Protein AF-A0A5D0CQA4-F1 (afdb_monomer)

Solvent-accessible surface area (backbone atoms only — not comparable to full-atom values): 7557 Å² total; per-residue (Å²): 134,82,80,88,79,86,79,91,85,79,82,87,85,89,81,77,89,79,87,82,87,79,82,92,80,86,83,84,85,79,93,67,84,79,62,78,80,73,64,51,40,27,26,28,74,39,77,67,44,78,55,97,89,46,73,48,51,54,71,40,76,30,76,72,48,83,63,73,88,46,48,70,54,42,70,77,36,62,48,56,61,66,32,49,38,46,60,92,47,42,73,56,53,52,51,37,42,73,35,84,84,32,72,48,20,50,35,40,55,79,53,69,85,118

Structure (mmCIF, N/CA/C/O backbone):
data_AF-A0A5D0CQA4-F1
#
_entry.id   AF-A0A5D0CQA4-F1
#
loop_
_atom_site.group_PDB
_atom_site.id
_atom_site.type_symbol
_atom_site.label_atom_id
_atom_site.label_alt_id
_atom_site.label_comp_id
_atom_site.label_asym_id
_atom_site.label_entity_id
_atom_site.label_seq_id
_atom_site.pdbx_PDB_ins_code
_atom_site.Cartn_x
_atom_site.Cartn_y
_atom_site.Cartn_z
_atom_site.occupancy
_atom_site.B_iso_or_equiv
_atom_site.auth_seq_id
_atom_site.auth_comp_id
_atom_site.auth_asym_id
_atom_site.auth_atom_id
_atom_site.pdbx_PDB_model_num
ATOM 1 N N . MET A 1 1 ? -41.871 -55.115 2.841 1.00 39.03 1 MET A N 1
ATOM 2 C CA . MET A 1 1 ? -41.510 -56.054 1.759 1.00 39.03 1 MET A CA 1
ATOM 3 C C . MET A 1 1 ? -40.697 -55.249 0.758 1.00 39.03 1 MET A C 1
ATOM 5 O O . MET A 1 1 ? -41.218 -54.272 0.248 1.00 39.03 1 MET A O 1
ATOM 9 N N . ALA A 1 2 ? -39.366 -55.353 0.784 1.00 42.03 2 ALA A N 1
ATOM 10 C CA . ALA A 1 2 ? -38.583 -56.445 0.188 1.00 42.03 2 ALA A CA 1
ATOM 11 C C . ALA A 1 2 ? -38.788 -56.439 -1.340 1.00 42.03 2 ALA A C 1
ATOM 13 O O . ALA A 1 2 ? -39.882 -56.735 -1.801 1.00 42.03 2 ALA A O 1
ATOM 14 N N . THR A 1 3 ? -37.835 -55.865 -2.085 1.00 41.38 3 THR A N 1
ATOM 15 C CA . THR A 1 3 ? -36.665 -56.579 -2.656 1.00 41.38 3 THR A CA 1
ATOM 16 C C . THR A 1 3 ? -37.077 -57.166 -4.008 1.00 41.38 3 THR A C 1
ATOM 18 O O . THR A 1 3 ? -37.984 -57.981 -4.079 1.00 41.38 3 THR A O 1
ATOM 21 N N . ARG A 1 4 ? -36.595 -56.557 -5.099 1.00 55.25 4 ARG A N 1
ATOM 22 C CA . ARG A 1 4 ? -35.396 -56.994 -5.845 1.00 55.25 4 ARG A CA 1
ATOM 23 C C . ARG A 1 4 ? -35.726 -58.211 -6.708 1.00 55.25 4 ARG A C 1
ATOM 25 O O . ARG A 1 4 ? -36.164 -59.232 -6.193 1.00 55.25 4 ARG A O 1
ATOM 32 N N . LYS A 1 5 ? -35.458 -58.086 -7.999 1.00 50.44 5 LYS A N 1
ATOM 33 C CA . LYS A 1 5 ? -35.108 -59.208 -8.865 1.00 50.44 5 LYS A CA 1
ATOM 34 C C . LYS A 1 5 ? -34.296 -58.616 -10.010 1.00 50.44 5 LYS A C 1
ATOM 36 O O . LYS A 1 5 ? -34.811 -57.748 -10.705 1.00 50.44 5 LYS A O 1
ATOM 41 N N . ASP A 1 6 ? -32.971 -58.708 -9.913 1.00 46.53 6 ASP A N 1
ATOM 42 C CA . ASP A 1 6 ? -32.148 -59.828 -10.428 1.00 46.53 6 ASP A CA 1
ATOM 43 C C . ASP A 1 6 ? -31.910 -59.618 -11.926 1.00 46.53 6 ASP A C 1
ATOM 45 O O . ASP A 1 6 ? -32.776 -59.110 -12.625 1.00 46.53 6 ASP A O 1
ATOM 49 N N . GLU A 1 7 ? -30.777 -59.935 -12.529 1.00 49.12 7 GLU A N 1
ATOM 50 C CA . GLU A 1 7 ? -29.561 -60.662 -12.155 1.00 49.12 7 GLU A CA 1
ATOM 51 C C . GLU A 1 7 ? -28.560 -60.208 -13.240 1.00 49.12 7 GLU A C 1
ATOM 53 O O . GLU A 1 7 ? -28.933 -60.021 -14.395 1.00 49.12 7 GLU A O 1
ATOM 58 N N . ALA A 1 8 ? -27.358 -59.759 -12.898 1.00 42.34 8 ALA A N 1
ATOM 59 C CA . ALA A 1 8 ? -26.178 -60.603 -12.720 1.00 42.34 8 ALA A CA 1
ATOM 60 C C . ALA A 1 8 ? -25.752 -61.375 -13.983 1.00 42.34 8 ALA A C 1
ATOM 62 O O . ALA A 1 8 ? -26.389 -62.343 -14.385 1.00 42.34 8 ALA A O 1
ATOM 63 N N . LYS A 1 9 ? -24.606 -60.952 -14.522 1.00 46.38 9 LYS A N 1
ATOM 64 C CA . LYS A 1 9 ? -23.540 -61.686 -15.239 1.00 46.38 9 LYS A CA 1
ATOM 65 C C . LYS A 1 9 ? -22.916 -60.695 -16.217 1.00 46.38 9 LYS A C 1
ATOM 67 O O . LYS A 1 9 ? -23.624 -59.912 -16.825 1.00 46.38 9 LYS A O 1
ATOM 72 N N . SER A 1 10 ? -21.621 -60.638 -16.439 1.00 44.41 10 SER A N 1
ATOM 73 C CA . SER A 1 10 ? -20.529 -61.558 -16.163 1.00 44.41 10 SER A CA 1
ATOM 74 C C . SER A 1 10 ? -19.271 -60.689 -16.287 1.00 44.41 10 SER A C 1
ATOM 76 O O . SER A 1 10 ? -19.238 -59.758 -17.082 1.00 44.41 10 SER A O 1
ATOM 78 N N . ASP A 1 11 ? -18.359 -60.795 -15.336 1.00 40.97 11 ASP A N 1
ATOM 79 C CA . ASP A 1 11 ? -17.147 -61.600 -15.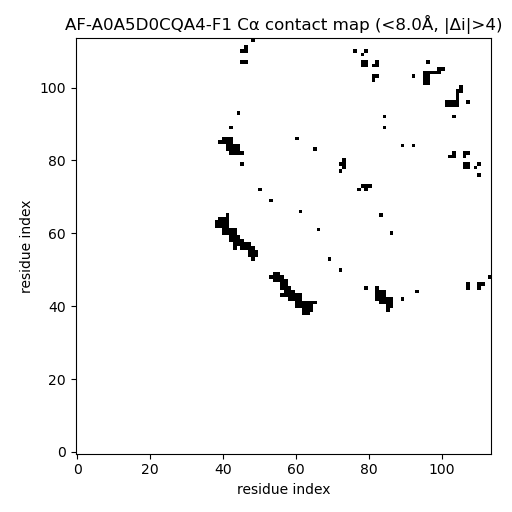514 1.00 40.97 11 ASP A CA 1
ATOM 8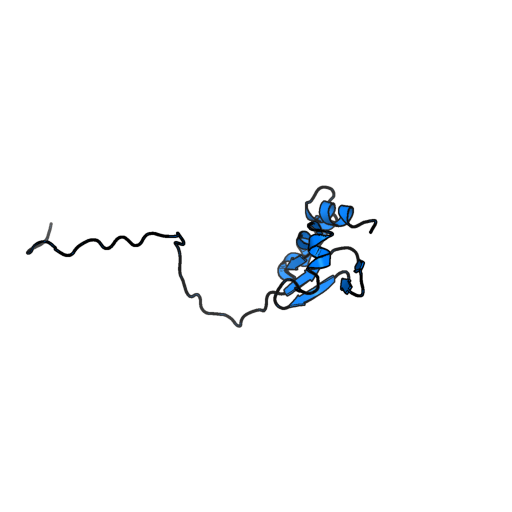0 C C . ASP A 1 11 ? -16.042 -60.803 -16.220 1.00 40.97 11 ASP A C 1
ATOM 82 O O . ASP A 1 11 ? -16.010 -60.670 -17.435 1.00 40.97 11 ASP A O 1
ATOM 86 N N . ALA A 1 12 ? -15.231 -60.204 -15.349 1.00 42.34 12 ALA A N 1
ATOM 87 C CA . ALA A 1 12 ? -13.778 -60.299 -15.286 1.00 42.34 12 ALA A CA 1
ATOM 88 C C . ALA A 1 12 ? -12.886 -59.896 -16.485 1.00 42.34 12 ALA A C 1
ATOM 90 O O . ALA A 1 12 ? -13.259 -59.962 -17.649 1.00 42.34 12 ALA A O 1
ATOM 91 N N . PRO A 1 13 ? -11.681 -59.402 -16.154 1.00 52.47 13 PRO A N 1
ATOM 92 C CA . PRO A 1 13 ? -10.955 -58.382 -16.896 1.00 52.47 13 PRO A CA 1
ATOM 93 C C . PRO A 1 13 ? -9.761 -58.981 -17.634 1.00 52.47 13 PRO A C 1
ATOM 95 O O . PRO A 1 13 ? -9.316 -60.058 -17.279 1.00 52.47 13 PRO A O 1
ATOM 98 N N . GLU A 1 14 ? -9.154 -58.242 -18.558 1.00 39.34 14 GLU A N 1
ATOM 99 C CA . GLU A 1 14 ? -7.704 -58.315 -18.757 1.00 39.34 14 GLU A CA 1
ATOM 100 C C . GLU A 1 14 ? -7.252 -57.206 -19.696 1.00 39.34 14 GLU A C 1
ATOM 102 O O . GLU A 1 14 ? -7.634 -57.155 -20.860 1.00 39.34 14 GLU A O 1
ATOM 107 N N . THR A 1 15 ? -6.466 -56.288 -19.148 1.00 34.16 15 THR A N 1
ATOM 108 C CA . THR A 1 15 ? -5.264 -55.667 -19.723 1.00 34.16 15 THR A CA 1
ATOM 109 C C . THR A 1 15 ? -4.967 -54.534 -18.746 1.00 34.16 15 THR A C 1
ATOM 111 O O . THR A 1 15 ? -5.658 -53.526 -18.691 1.00 34.16 15 THR A O 1
ATOM 114 N N . GLY A 1 16 ? -4.086 -54.754 -17.784 1.00 39.06 16 GLY A N 1
ATOM 115 C CA . GLY A 1 16 ? -2.681 -54.959 -18.092 1.00 39.06 16 GLY A CA 1
ATOM 116 C C . GLY A 1 16 ? -2.020 -53.625 -17.801 1.00 39.06 16 GLY A C 1
ATOM 117 O O . GLY A 1 16 ? -2.107 -52.689 -18.589 1.00 39.06 16 GLY A O 1
ATOM 118 N N . ALA A 1 17 ? -1.474 -53.541 -16.593 1.00 47.28 17 ALA A N 1
ATOM 119 C CA . ALA A 1 17 ? -0.835 -52.368 -16.038 1.00 47.28 17 ALA A CA 1
ATOM 120 C C . ALA A 1 17 ? 0.142 -51.737 -17.034 1.00 47.28 17 ALA A C 1
ATOM 122 O O . ALA A 1 17 ? 1.060 -52.397 -17.526 1.00 47.28 17 ALA A O 1
ATOM 123 N N . GLN A 1 18 ? -0.005 -50.433 -17.249 1.00 49.03 18 GLN A N 1
ATOM 124 C CA . GLN A 1 18 ? 1.132 -49.615 -17.622 1.00 49.03 18 GLN A CA 1
ATOM 125 C C . GLN A 1 18 ? 1.276 -48.500 -16.594 1.00 49.03 18 GLN A C 1
ATOM 127 O O . GLN A 1 18 ? 0.525 -47.530 -16.536 1.00 49.03 18 GLN A O 1
ATOM 132 N N . GLU A 1 19 ? 2.223 -48.777 -15.707 1.00 48.28 19 GLU A N 1
ATOM 133 C CA . GLU A 1 19 ? 2.763 -47.959 -14.640 1.00 48.28 19 GLU A CA 1
ATOM 134 C C . GLU A 1 19 ? 3.173 -46.579 -15.177 1.00 48.28 19 GLU A C 1
ATOM 136 O O . GLU A 1 19 ? 4.214 -46.425 -15.814 1.00 48.28 19 GLU A O 1
ATOM 141 N N . ILE A 1 20 ? 2.357 -45.560 -14.900 1.00 49.34 20 ILE A N 1
ATOM 142 C CA . ILE A 1 20 ? 2.773 -44.161 -15.008 1.00 49.34 20 ILE A CA 1
ATOM 143 C C . ILE A 1 20 ? 3.460 -43.750 -13.705 1.00 49.34 20 ILE A C 1
ATOM 145 O O . ILE A 1 20 ? 2.848 -43.312 -12.732 1.00 49.34 20 ILE A O 1
ATOM 149 N N . LYS A 1 21 ? 4.783 -43.901 -13.683 1.00 46.28 21 LYS A N 1
ATOM 150 C CA . LYS A 1 21 ? 5.641 -43.174 -12.748 1.00 46.28 21 LYS A CA 1
ATOM 151 C C . LYS A 1 21 ? 5.730 -41.722 -13.201 1.00 46.28 21 LYS A C 1
ATOM 153 O O . LYS A 1 21 ? 6.373 -41.447 -14.206 1.00 46.28 21 LYS A O 1
ATOM 158 N N . ALA A 1 22 ? 5.134 -40.821 -12.426 1.00 40.75 22 ALA A N 1
ATOM 159 C CA . ALA A 1 22 ? 5.814 -39.687 -11.793 1.00 40.75 22 ALA A CA 1
ATOM 160 C C . ALA A 1 22 ? 4.857 -38.514 -11.541 1.00 40.75 22 ALA A 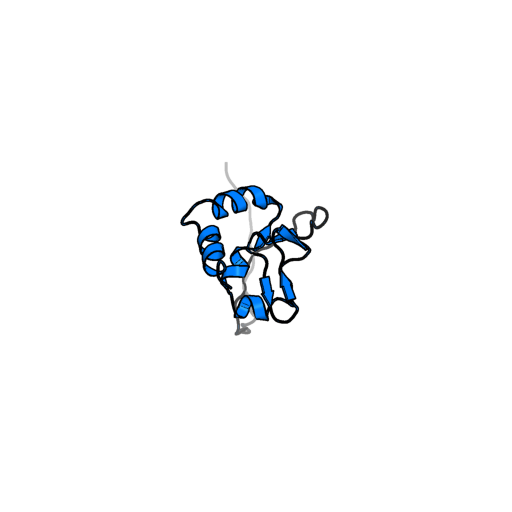C 1
ATOM 162 O O . ALA A 1 22 ? 4.154 -38.058 -12.433 1.00 40.75 22 ALA A O 1
ATOM 163 N N . ALA A 1 23 ? 4.991 -37.989 -10.323 1.00 42.25 23 ALA A N 1
ATOM 164 C CA . ALA A 1 23 ? 4.621 -36.656 -9.868 1.00 42.25 23 ALA A CA 1
ATOM 165 C C . ALA A 1 23 ? 3.123 -36.370 -9.680 1.00 42.25 23 ALA A C 1
ATOM 167 O O .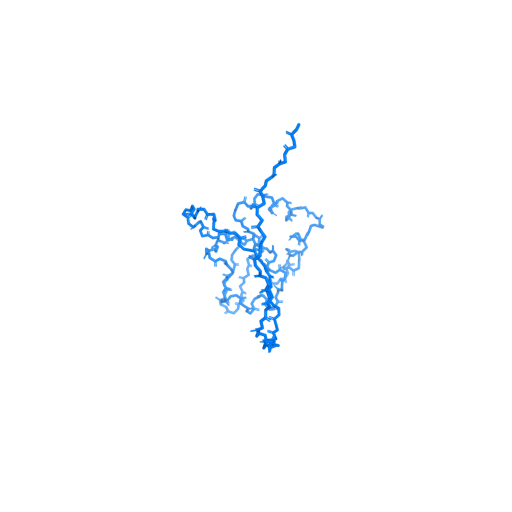 ALA A 1 23 ? 2.360 -36.092 -10.596 1.00 42.25 23 ALA A O 1
ATOM 168 N N . ALA A 1 24 ? 2.757 -36.388 -8.403 1.00 44.94 24 ALA A N 1
ATOM 169 C CA . ALA A 1 24 ? 1.493 -35.956 -7.855 1.00 44.94 24 ALA A CA 1
ATOM 170 C C . ALA A 1 24 ? 1.096 -34.534 -8.280 1.00 44.94 24 ALA A C 1
ATOM 172 O O . ALA A 1 24 ? 1.852 -33.577 -8.109 1.00 44.94 24 ALA A O 1
ATOM 173 N N . THR A 1 25 ? -0.155 -34.398 -8.706 1.00 44.31 25 THR A N 1
ATOM 174 C CA . THR A 1 25 ? -1.042 -33.311 -8.272 1.00 44.31 25 THR A CA 1
ATOM 175 C C . THR A 1 25 ? -2.496 -33.787 -8.415 1.00 44.31 25 THR A C 1
ATOM 177 O O . THR A 1 25 ? -3.060 -33.703 -9.501 1.00 44.31 25 THR A O 1
ATOM 180 N N . PRO A 1 26 ? -3.112 -34.364 -7.369 1.00 52.69 26 PRO A N 1
ATOM 181 C CA . PRO A 1 26 ? -4.565 -34.326 -7.196 1.00 52.69 26 PRO A CA 1
ATOM 182 C C . PRO A 1 26 ? -4.874 -33.003 -6.440 1.00 52.69 26 PRO A C 1
ATOM 184 O O . PRO A 1 26 ? -4.041 -32.540 -5.667 1.00 52.69 26 PRO A O 1
ATOM 187 N N . ASP A 1 27 ? -5.966 -32.264 -6.605 1.00 41.97 27 ASP A N 1
ATOM 188 C CA . ASP A 1 27 ? -7.364 -32.667 -6.705 1.00 41.97 27 ASP A CA 1
ATOM 189 C C . ASP A 1 27 ? -8.240 -31.377 -6.759 1.00 41.97 27 ASP A C 1
ATOM 191 O O . ASP A 1 27 ? -7.835 -30.351 -6.210 1.00 41.97 27 ASP A O 1
ATOM 195 N N . LEU A 1 28 ? -9.460 -31.493 -7.309 1.00 48.72 28 LEU A N 1
ATOM 196 C CA . LEU A 1 28 ? -10.682 -30.669 -7.086 1.00 48.72 28 LEU A CA 1
ATOM 197 C C . LEU A 1 28 ? -11.010 -29.416 -7.948 1.00 48.72 28 LEU A C 1
ATOM 199 O O . LEU A 1 28 ? -10.676 -28.276 -7.641 1.00 48.72 28 LEU A O 1
ATOM 203 N N . THR A 1 29 ? -11.823 -29.695 -8.979 1.00 48.38 29 THR A N 1
ATOM 204 C CA . THR A 1 29 ? -13.071 -29.048 -9.499 1.00 48.38 29 THR A CA 1
ATOM 205 C C . THR A 1 29 ? -13.875 -28.231 -8.442 1.00 48.38 29 THR A C 1
ATOM 207 O O . THR A 1 29 ? -13.720 -28.568 -7.270 1.00 48.38 29 THR A O 1
ATOM 210 N N . PRO A 1 30 ? -14.805 -27.271 -8.749 1.00 57.38 30 PRO A N 1
ATOM 211 C CA . PRO A 1 30 ? -15.581 -27.070 -9.990 1.00 57.38 30 PRO A CA 1
ATOM 212 C C . PRO A 1 30 ? -15.811 -25.613 -10.483 1.00 57.38 30 PRO A C 1
ATOM 214 O O . PRO A 1 30 ? -15.604 -24.631 -9.779 1.00 57.38 30 PRO A O 1
ATOM 217 N N . GLU A 1 31 ? -16.298 -25.499 -11.723 1.00 61.16 31 GLU A N 1
ATOM 218 C CA . GLU A 1 31 ? -16.803 -24.271 -12.354 1.00 61.16 31 GLU A CA 1
ATOM 219 C C . GLU A 1 31 ? -17.982 -23.663 -11.561 1.00 61.16 31 GLU A C 1
ATOM 221 O O . GLU A 1 31 ? -19.106 -24.162 -11.614 1.00 61.16 31 GLU A O 1
ATOM 226 N N . GLU A 1 32 ? -17.735 -22.564 -10.843 1.00 58.00 32 GLU A N 1
ATOM 227 C CA . GLU A 1 32 ? -18.762 -21.606 -10.409 1.00 58.00 32 GLU A CA 1
ATOM 228 C C . GLU A 1 32 ? -18.938 -20.525 -11.494 1.00 58.00 32 GLU A C 1
ATOM 230 O O . GLU A 1 32 ? -17.977 -20.198 -12.199 1.00 58.00 32 GLU A O 1
ATOM 235 N N . PRO A 1 33 ? -20.151 -19.969 -11.688 1.00 51.75 33 PRO A N 1
ATOM 236 C CA . PRO A 1 33 ? -20.407 -19.007 -12.749 1.00 51.75 33 PRO A CA 1
ATOM 237 C C . PRO A 1 33 ? -19.532 -17.777 -12.514 1.00 51.75 33 PRO A C 1
ATOM 239 O O . PRO A 1 33 ? -19.685 -17.080 -11.513 1.00 51.75 33 PRO A O 1
ATOM 242 N N . VAL A 1 34 ? -18.606 -17.520 -13.440 1.00 51.50 34 VAL A N 1
ATOM 243 C CA . VAL A 1 34 ? -17.710 -16.362 -13.408 1.00 51.50 34 VAL A CA 1
ATOM 244 C C . VAL A 1 34 ? -18.524 -15.072 -13.533 1.00 51.50 34 VAL A C 1
ATOM 246 O O . VAL A 1 34 ? -18.736 -14.526 -14.616 1.00 51.50 34 VAL A O 1
ATOM 249 N N . ALA A 1 35 ? -18.994 -14.579 -12.385 1.00 57.91 35 ALA A N 1
ATOM 250 C CA . ALA A 1 35 ? -19.300 -13.175 -12.174 1.00 57.91 35 ALA A CA 1
ATOM 251 C C . ALA A 1 35 ? -18.118 -12.350 -12.721 1.00 57.91 35 ALA A C 1
ATOM 253 O O . ALA A 1 35 ? -16.975 -12.811 -12.632 1.00 57.91 35 ALA A O 1
ATOM 254 N N . PRO A 1 36 ? -18.377 -11.196 -13.366 1.00 50.47 36 PRO A N 1
ATOM 255 C CA . PRO A 1 36 ? -17.391 -10.480 -14.170 1.00 50.47 36 PRO A CA 1
ATOM 256 C C . PRO A 1 36 ? -16.094 -10.361 -13.389 1.00 50.47 36 PRO A C 1
ATOM 258 O O . PRO A 1 36 ? -16.104 -9.730 -12.342 1.00 50.47 36 PRO A O 1
ATOM 261 N N . ALA A 1 37 ? -15.037 -11.019 -13.883 1.00 55.50 37 ALA A N 1
ATOM 262 C CA . ALA A 1 37 ? -13.767 -11.203 -13.193 1.00 55.50 37 ALA A CA 1
ATOM 263 C C . ALA A 1 37 ? -13.309 -9.887 -12.553 1.00 55.50 37 ALA A C 1
ATOM 265 O O . ALA A 1 37 ? -12.717 -9.025 -13.214 1.00 55.50 37 ALA A O 1
ATOM 266 N N . GLU A 1 38 ? -13.637 -9.716 -11.272 1.00 63.12 38 GLU A N 1
ATOM 267 C CA . GLU A 1 38 ? -13.200 -8.584 -10.482 1.00 63.12 38 GLU A CA 1
ATOM 268 C C . GLU A 1 38 ? -11.699 -8.764 -10.366 1.00 63.12 38 GLU A C 1
ATOM 270 O O . GLU A 1 38 ? -11.203 -9.649 -9.673 1.00 63.12 38 GLU A O 1
ATOM 275 N N . ARG A 1 39 ? -10.959 -8.000 -11.176 1.00 69.31 39 ARG A N 1
ATOM 276 C CA . ARG A 1 39 ? -9.502 -8.070 -11.179 1.00 69.31 39 ARG A CA 1
ATOM 277 C C . ARG A 1 39 ? -9.040 -7.846 -9.754 1.00 69.31 39 ARG A C 1
ATOM 279 O O . ARG A 1 39 ? -9.364 -6.805 -9.191 1.00 69.31 39 ARG A O 1
ATOM 286 N N . GLU A 1 40 ? -8.282 -8.788 -9.211 1.00 79.44 40 GLU A N 1
ATOM 287 C CA . GLU A 1 40 ? -7.791 -8.697 -7.843 1.00 79.44 40 GLU A CA 1
ATOM 288 C C . GLU A 1 40 ? -7.009 -7.388 -7.665 1.00 79.44 40 GLU A C 1
ATOM 290 O O . GLU A 1 40 ? -6.001 -7.138 -8.342 1.00 79.44 40 GLU A O 1
ATOM 295 N N . GLN A 1 41 ? -7.555 -6.509 -6.822 1.00 88.75 41 GLN A N 1
ATOM 296 C CA . GLN A 1 41 ? -6.986 -5.202 -6.522 1.00 88.75 41 GLN A CA 1
ATOM 297 C C . GLN A 1 41 ? -6.277 -5.299 -5.183 1.00 88.75 41 GLN A C 1
ATOM 299 O O . GLN A 1 41 ? -6.915 -5.408 -4.135 1.00 88.75 41 GLN A O 1
ATOM 304 N N . LEU A 1 42 ? -4.955 -5.233 -5.225 1.00 90.69 42 LEU A N 1
ATOM 305 C CA . LEU A 1 42 ? -4.124 -5.127 -4.040 1.00 90.69 42 LEU A CA 1
ATOM 306 C C . LEU A 1 42 ? -3.796 -3.661 -3.794 1.00 90.69 42 LEU A C 1
ATOM 308 O O . LEU A 1 42 ? -3.629 -2.883 -4.724 1.00 90.69 42 LEU A O 1
ATOM 312 N N . ILE A 1 43 ? -3.669 -3.275 -2.540 1.00 91.38 43 ILE A N 1
ATOM 313 C CA . ILE A 1 43 ? -3.225 -1.960 -2.117 1.00 91.38 43 ILE A CA 1
ATOM 314 C C . ILE A 1 43 ? -2.043 -2.119 -1.183 1.00 91.38 43 ILE A C 1
ATOM 316 O O . ILE A 1 43 ? -2.043 -2.946 -0.274 1.00 91.38 43 ILE A O 1
ATOM 320 N N . TYR A 1 44 ? -1.023 -1.307 -1.420 1.00 91.56 44 TYR A N 1
ATOM 321 C CA . TYR A 1 44 ? 0.136 -1.249 -0.554 1.00 91.56 44 TYR A CA 1
ATOM 322 C C . TYR A 1 44 ? -0.099 -0.264 0.593 1.00 91.56 44 TYR A C 1
ATOM 324 O O . TYR A 1 44 ? -0.310 0.925 0.362 1.00 91.56 44 TYR A O 1
ATOM 332 N N . ILE A 1 45 ? -0.016 -0.740 1.832 1.00 90.38 45 ILE A N 1
ATOM 333 C CA . ILE A 1 45 ? -0.278 0.047 3.052 1.00 90.38 45 ILE A CA 1
ATOM 334 C C . ILE A 1 45 ? 0.991 0.340 3.876 1.00 90.38 45 ILE A C 1
ATOM 336 O O . ILE A 1 45 ? 0.912 0.692 5.050 1.00 90.38 45 ILE A O 1
ATOM 340 N N . GLY A 1 46 ? 2.175 0.221 3.269 1.00 88.88 46 GLY A N 1
ATOM 341 C CA . GLY A 1 46 ? 3.468 0.469 3.919 1.00 88.88 46 GLY A CA 1
ATOM 342 C C . GLY A 1 46 ? 4.049 1.881 3.730 1.00 88.88 46 GLY A C 1
ATOM 343 O O . GLY A 1 46 ? 3.401 2.755 3.139 1.00 88.88 46 GLY A O 1
ATOM 344 N N . PRO A 1 47 ? 5.291 2.139 4.194 1.00 87.00 47 PRO A N 1
ATOM 345 C CA . PRO A 1 47 ? 5.976 3.407 3.952 1.00 87.00 47 PRO A CA 1
ATOM 346 C C . PRO A 1 47 ? 6.284 3.589 2.467 1.00 87.00 47 PRO A C 1
ATOM 348 O O . PRO A 1 47 ? 6.453 2.621 1.727 1.00 87.00 47 PRO A O 1
ATOM 351 N N . SER A 1 48 ? 6.380 4.838 2.024 1.00 87.50 48 SER A N 1
ATOM 352 C CA . SER A 1 48 ? 6.761 5.121 0.642 1.00 87.50 48 SER A CA 1
ATOM 353 C C . SER A 1 48 ? 8.254 4.861 0.438 1.00 87.50 48 SER A C 1
ATOM 355 O O . SER A 1 48 ? 9.079 5.434 1.142 1.00 87.50 48 SER A O 1
ATOM 357 N N . LEU A 1 49 ? 8.593 4.022 -0.536 1.00 85.19 49 LEU A N 1
ATOM 358 C CA . LEU A 1 49 ? 9.951 3.562 -0.815 1.00 85.19 49 LEU A CA 1
ATOM 359 C C . LEU A 1 49 ? 10.407 4.088 -2.170 1.00 85.19 49 LEU A C 1
ATOM 361 O O . LEU A 1 49 ? 9.638 4.092 -3.134 1.00 85.19 49 LEU A O 1
ATOM 365 N N . ARG A 1 50 ? 11.666 4.521 -2.247 1.00 83.00 50 ARG A N 1
ATOM 366 C CA . ARG A 1 50 ? 12.332 4.897 -3.498 1.00 83.00 50 ARG A CA 1
ATOM 367 C C . ARG A 1 50 ? 13.669 4.184 -3.560 1.00 83.00 50 ARG A C 1
ATOM 369 O O . ARG A 1 50 ? 14.589 4.552 -2.843 1.00 83.00 50 ARG A O 1
ATOM 376 N N . ASP A 1 51 ? 13.760 3.183 -4.421 1.00 76.88 51 ASP A N 1
ATOM 377 C CA . ASP A 1 51 ? 14.961 2.367 -4.583 1.00 76.88 51 ASP A CA 1
ATOM 378 C C . ASP A 1 51 ? 15.244 2.205 -6.080 1.00 76.88 51 ASP A C 1
ATOM 380 O O . ASP A 1 51 ? 14.360 1.817 -6.838 1.00 76.88 51 ASP A O 1
ATOM 384 N N . ASN A 1 52 ? 16.445 2.583 -6.531 1.00 72.81 52 ASN A N 1
ATOM 385 C CA . ASN A 1 52 ? 16.899 2.403 -7.920 1.00 72.81 52 ASN A CA 1
ATOM 386 C C . ASN A 1 52 ? 15.907 2.873 -9.014 1.00 72.81 52 ASN A C 1
ATOM 388 O O . ASN A 1 52 ? 15.763 2.246 -10.059 1.00 72.81 52 ASN A O 1
ATOM 392 N N . GLY A 1 53 ? 15.200 3.985 -8.779 1.00 77.19 53 GLY A N 1
ATOM 393 C CA . GLY A 1 53 ? 14.214 4.537 -9.722 1.00 77.19 53 GLY A CA 1
ATOM 394 C C . GLY A 1 53 ? 12.810 3.924 -9.627 1.00 77.19 53 GLY A C 1
ATOM 395 O O . GLY A 1 53 ? 11.879 4.445 -10.238 1.00 77.19 53 GLY A O 1
ATOM 396 N N . LEU A 1 54 ? 12.621 2.887 -8.809 1.00 80.62 54 LEU A N 1
ATOM 397 C CA . LEU A 1 54 ? 11.315 2.346 -8.448 1.00 80.62 54 LEU A CA 1
ATOM 398 C C . LEU A 1 54 ? 10.753 3.139 -7.270 1.00 80.62 54 LEU A C 1
ATOM 400 O O . LEU A 1 54 ? 11.379 3.237 -6.216 1.00 80.62 54 LEU A O 1
ATOM 404 N N . ALA A 1 55 ? 9.560 3.701 -7.445 1.00 82.94 55 ALA A N 1
ATOM 405 C CA . ALA A 1 55 ? 8.822 4.356 -6.375 1.00 82.94 55 ALA A CA 1
ATOM 406 C C . ALA A 1 55 ? 7.603 3.505 -6.014 1.00 82.94 55 ALA A C 1
ATOM 408 O O . ALA A 1 55 ? 6.714 3.319 -6.845 1.00 82.94 55 ALA A O 1
ATOM 409 N N . LEU A 1 56 ? 7.558 3.000 -4.785 1.00 87.69 56 LEU A N 1
ATOM 410 C CA . LEU A 1 56 ? 6.377 2.371 -4.202 1.00 87.69 56 LEU A CA 1
ATOM 411 C C . LEU A 1 56 ? 5.760 3.380 -3.238 1.00 87.69 56 LEU A C 1
ATOM 413 O O . LEU A 1 56 ? 6.411 3.804 -2.285 1.00 87.69 56 LEU A O 1
ATOM 417 N N . ARG A 1 57 ? 4.537 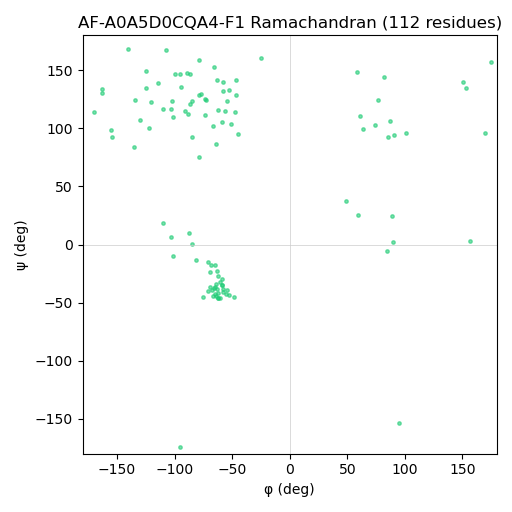3.833 -3.514 1.00 87.62 57 ARG A N 1
ATOM 418 C CA . ARG A 1 57 ? 3.863 4.839 -2.680 1.00 87.62 57 ARG A CA 1
ATOM 419 C C . ARG A 1 57 ? 2.872 4.186 -1.739 1.00 87.62 57 ARG A C 1
ATOM 421 O O . ARG A 1 57 ? 2.209 3.224 -2.104 1.00 87.62 57 ARG A O 1
ATOM 428 N N . THR A 1 58 ? 2.719 4.769 -0.558 1.00 88.12 58 THR A N 1
ATOM 429 C CA . THR A 1 58 ? 1.658 4.398 0.382 1.00 88.12 58 THR A CA 1
ATOM 430 C C . THR A 1 58 ? 0.284 4.559 -0.273 1.00 88.12 58 THR A C 1
AT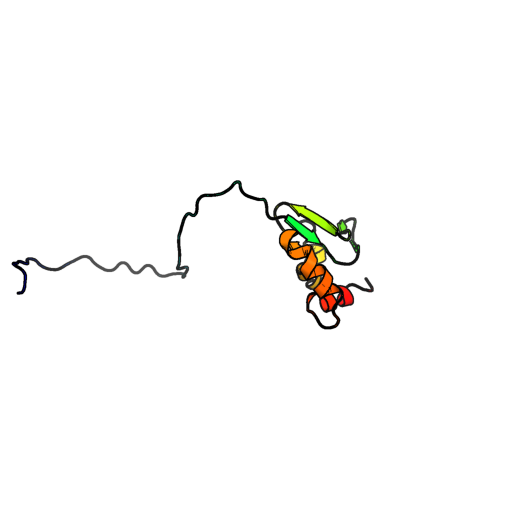OM 432 O O . THR A 1 58 ? 0.044 5.530 -0.992 1.00 88.12 58 THR A O 1
ATOM 435 N N . ASN A 1 59 ? -0.614 3.610 -0.010 1.00 89.56 59 ASN A N 1
ATOM 436 C CA . ASN A 1 59 ? -1.953 3.492 -0.588 1.00 89.56 59 ASN A CA 1
ATOM 437 C C . ASN A 1 59 ? -1.977 3.372 -2.122 1.00 89.56 59 ASN A C 1
ATOM 439 O O . ASN A 1 59 ? -2.964 3.734 -2.762 1.00 89.56 59 ASN A O 1
ATOM 443 N N . GLN A 1 60 ? -0.898 2.874 -2.731 1.00 90.00 60 GLN A N 1
ATOM 444 C CA . GLN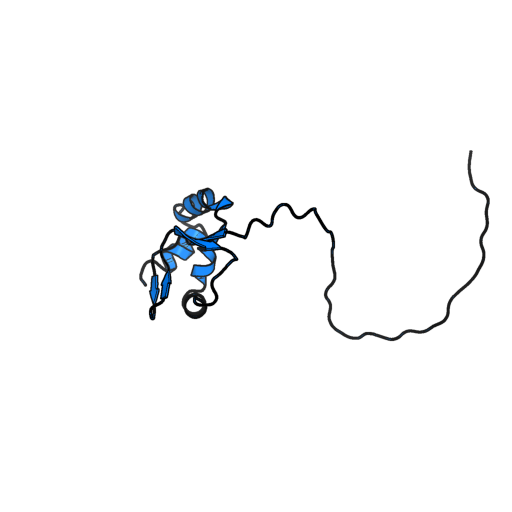 A 1 60 ? -0.873 2.590 -4.162 1.00 90.00 60 GLN A CA 1
ATOM 445 C C . GLN A 1 60 ? -1.629 1.295 -4.460 1.00 90.00 60 GLN A C 1
ATOM 447 O O . GLN A 1 60 ? -1.378 0.272 -3.825 1.00 90.00 60 GLN A O 1
ATOM 452 N N . ILE A 1 61 ? -2.545 1.359 -5.427 1.00 89.69 61 ILE A N 1
ATOM 453 C CA . ILE A 1 61 ? -3.365 0.226 -5.859 1.00 89.69 61 ILE A CA 1
ATOM 454 C C . ILE A 1 61 ? -2.704 -0.449 -7.061 1.00 89.69 61 ILE A C 1
ATOM 456 O O . ILE A 1 61 ? -2.265 0.210 -8.005 1.00 89.69 61 ILE A O 1
ATOM 460 N N . PHE A 1 62 ? -2.680 -1.771 -7.023 1.00 88.25 62 PHE A N 1
ATOM 461 C CA . PHE A 1 62 ? -2.163 -2.664 -8.038 1.00 88.25 62 PHE A CA 1
ATOM 462 C C . PHE A 1 62 ? -3.281 -3.581 -8.504 1.00 88.25 62 PHE A C 1
ATOM 464 O O . PHE A 1 62 ? -3.903 -4.285 -7.714 1.00 88.25 62 PHE A O 1
ATOM 471 N N . ILE A 1 63 ? -3.547 -3.545 -9.804 1.00 86.75 63 ILE A N 1
ATOM 472 C CA . ILE A 1 63 ? -4.611 -4.319 -10.435 1.00 86.75 63 ILE A CA 1
ATOM 473 C C . ILE A 1 63 ? -3.959 -5.517 -11.121 1.00 86.75 63 ILE A C 1
ATOM 475 O O . ILE A 1 63 ? -3.095 -5.330 -11.978 1.00 86.75 63 ILE A O 1
ATOM 479 N N . GLY A 1 64 ? -4.389 -6.731 -10.776 1.00 79.19 64 GLY A N 1
ATOM 480 C CA . GLY A 1 64 ? -3.800 -7.964 -11.308 1.00 79.19 64 GLY A CA 1
ATOM 481 C C . GLY A 1 64 ? -2.617 -8.494 -10.492 1.00 79.19 64 GLY A C 1
ATOM 482 O O . GLY A 1 64 ? -1.776 -9.203 -11.039 1.00 79.19 64 GLY A O 1
ATOM 483 N N . GLY A 1 65 ? -2.551 -8.155 -9.200 1.00 80.38 65 GLY A N 1
ATOM 484 C CA . GLY A 1 65 ? -1.594 -8.734 -8.255 1.00 80.38 65 GLY A CA 1
ATOM 485 C C . GLY A 1 65 ? -0.298 -7.936 -8.058 1.00 80.38 65 GLY A C 1
ATOM 486 O O . GLY A 1 65 ? -0.259 -6.713 -8.196 1.00 80.38 65 GLY A O 1
ATOM 487 N N . HIS A 1 66 ? 0.769 -8.641 -7.673 1.00 79.88 66 HIS A N 1
ATOM 488 C CA . HIS A 1 66 ? 2.061 -8.053 -7.311 1.00 79.88 66 HIS A CA 1
ATOM 489 C C . HIS A 1 66 ? 2.881 -7.673 -8.554 1.00 79.88 66 HIS A C 1
ATOM 491 O O . HIS A 1 66 ? 3.113 -8.523 -9.418 1.00 79.88 66 HIS A O 1
ATOM 497 N N . PRO A 1 67 ? 3.395 -6.438 -8.659 1.00 79.81 67 PRO A N 1
ATOM 498 C CA . PRO A 1 67 ? 4.152 -6.038 -9.837 1.00 79.81 67 PRO A CA 1
ATOM 499 C C . PRO A 1 67 ? 5.539 -6.680 -9.893 1.00 79.81 67 PRO A C 1
ATOM 501 O O . PRO A 1 67 ? 6.370 -6.492 -9.006 1.00 79.81 67 PRO A O 1
ATOM 504 N N . GLY A 1 68 ? 5.836 -7.377 -10.993 1.00 81.50 68 GLY A N 1
ATOM 505 C CA . GLY A 1 68 ? 7.124 -8.057 -11.185 1.00 81.50 68 GLY A CA 1
ATOM 506 C C . GLY A 1 68 ? 8.341 -7.121 -11.224 1.00 81.50 68 GLY A C 1
ATOM 507 O O . GLY A 1 68 ? 9.449 -7.538 -10.900 1.00 81.50 68 GLY A O 1
ATOM 508 N N . PHE A 1 69 ? 8.157 -5.839 -11.548 1.00 82.06 69 PHE A N 1
ATOM 509 C CA . PHE A 1 69 ? 9.237 -4.846 -11.517 1.00 82.06 69 PHE A CA 1
ATOM 510 C C . PHE A 1 69 ? 9.695 -4.482 -10.095 1.00 82.06 69 PHE A C 1
ATOM 512 O O . PHE A 1 69 ? 10.792 -3.957 -9.937 1.00 82.06 69 PHE A O 1
ATOM 519 N N . TYR A 1 70 ? 8.926 -4.828 -9.054 1.00 84.50 70 TYR A N 1
ATOM 520 C CA . TYR A 1 70 ? 9.365 -4.728 -7.659 1.00 84.50 70 TYR A CA 1
ATOM 521 C C . TYR A 1 70 ? 10.098 -5.982 -7.164 1.00 84.50 70 TYR A C 1
ATOM 523 O O . TYR A 1 70 ? 10.387 -6.076 -5.977 1.00 84.50 70 TYR A O 1
ATOM 531 N N . LYS A 1 71 ? 10.463 -6.937 -8.034 1.00 84.94 71 LYS A N 1
ATOM 532 C CA . LYS A 1 71 ? 11.163 -8.168 -7.621 1.00 84.94 71 LYS A CA 1
ATOM 533 C C . LYS A 1 71 ? 12.421 -7.901 -6.788 1.00 84.94 71 LYS A C 1
ATOM 535 O O . LYS A 1 71 ? 12.607 -8.546 -5.766 1.00 84.94 71 LYS A O 1
ATOM 540 N N . ALA A 1 72 ? 13.241 -6.924 -7.180 1.00 84.88 72 ALA A N 1
ATOM 541 C CA . ALA A 1 72 ? 14.422 -6.526 -6.408 1.00 84.88 72 ALA A CA 1
ATOM 542 C C . ALA A 1 72 ? 14.058 -5.945 -5.029 1.00 84.88 72 ALA A C 1
ATOM 544 O O . ALA A 1 72 ? 14.770 -6.155 -4.052 1.00 84.88 72 ALA A O 1
ATOM 545 N N . LEU A 1 73 ? 12.923 -5.246 -4.942 1.00 84.25 73 LEU A N 1
ATOM 546 C CA . LEU A 1 73 ? 12.411 -4.688 -3.695 1.00 84.25 73 LEU A CA 1
ATOM 547 C C . LEU A 1 73 ? 11.893 -5.795 -2.764 1.00 84.25 73 LEU A C 1
ATOM 549 O O . LEU A 1 73 ? 12.155 -5.744 -1.568 1.00 84.25 73 LEU A O 1
ATOM 553 N N . TYR A 1 74 ? 11.210 -6.804 -3.312 1.00 86.31 74 TYR A N 1
ATOM 554 C CA . TYR A 1 74 ? 10.767 -7.982 -2.561 1.00 86.31 74 TYR A CA 1
ATOM 555 C C . TYR A 1 74 ? 11.943 -8.828 -2.061 1.00 86.31 74 TYR A C 1
ATOM 557 O O . TYR A 1 74 ? 11.892 -9.323 -0.942 1.00 86.31 74 TYR A O 1
ATOM 565 N N . ASP A 1 75 ? 13.009 -8.956 -2.854 1.00 87.25 75 ASP A N 1
ATOM 566 C CA . ASP A 1 75 ? 14.229 -9.676 -2.464 1.00 87.25 75 ASP A CA 1
ATOM 567 C C . ASP A 1 75 ? 14.969 -8.959 -1.322 1.00 87.25 75 ASP A C 1
ATOM 569 O O . ASP A 1 75 ? 15.339 -9.567 -0.320 1.00 87.25 75 ASP A O 1
ATOM 573 N N . LYS A 1 76 ? 15.094 -7.628 -1.424 1.00 85.88 76 LYS A N 1
ATOM 574 C CA . LYS A 1 76 ? 15.722 -6.783 -0.398 1.00 85.88 76 LYS A CA 1
ATOM 575 C C . LYS A 1 76 ? 14.890 -6.698 0.885 1.00 85.88 76 LYS A C 1
ATOM 577 O O . LYS A 1 76 ? 15.444 -6.632 1.981 1.00 85.88 76 LYS A O 1
ATOM 582 N N . TYR A 1 77 ? 13.566 -6.679 0.750 1.00 86.38 77 TYR A N 1
ATOM 583 C CA . TYR A 1 77 ? 12.624 -6.531 1.851 1.00 86.38 77 TYR A CA 1
ATOM 584 C C . TYR A 1 77 ? 11.462 -7.529 1.710 1.00 86.38 77 TYR A C 1
ATOM 586 O O . TYR A 1 77 ? 10.379 -7.160 1.247 1.00 86.38 77 TYR A O 1
ATOM 594 N N . PRO A 1 78 ? 11.615 -8.781 2.171 1.00 85.75 78 PRO A N 1
ATOM 595 C CA . PRO A 1 78 ? 10.567 -9.797 2.029 1.00 85.75 78 PRO A CA 1
ATOM 596 C C . PRO A 1 78 ? 9.270 -9.423 2.766 1.00 85.75 78 PRO A C 1
ATOM 598 O O . PRO A 1 78 ? 8.174 -9.780 2.342 1.00 85.75 78 PRO A O 1
ATOM 601 N N . MET A 1 79 ? 9.365 -8.619 3.832 1.00 86.00 79 MET A N 1
ATOM 602 C CA . MET A 1 79 ? 8.197 -8.169 4.601 1.00 86.00 79 MET A CA 1
ATOM 603 C C . MET A 1 79 ? 7.287 -7.201 3.835 1.00 86.00 79 MET A C 1
ATOM 605 O O . MET A 1 79 ? 6.122 -7.050 4.194 1.00 86.00 79 MET A O 1
ATOM 609 N N . ILE A 1 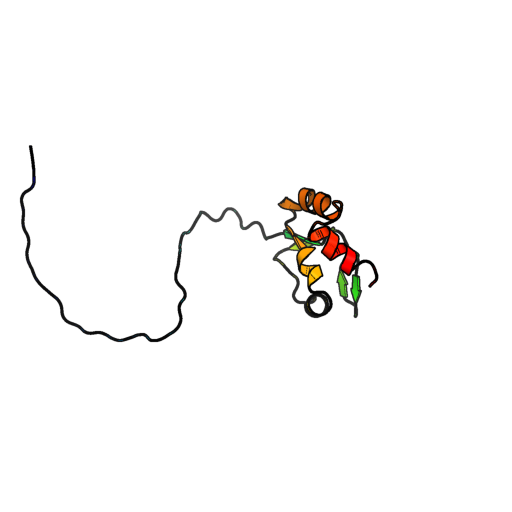80 ? 7.772 -6.576 2.755 1.00 86.94 80 ILE A N 1
ATOM 610 C CA . ILE A 1 80 ? 6.947 -5.702 1.911 1.00 86.94 80 ILE A CA 1
ATOM 611 C C . ILE A 1 80 ? 5.752 -6.455 1.341 1.00 86.94 80 ILE A C 1
ATOM 613 O O . ILE A 1 80 ? 4.686 -5.861 1.228 1.00 86.94 80 ILE A O 1
ATOM 617 N N . GLN A 1 81 ? 5.903 -7.743 1.018 1.00 86.69 81 GLN A N 1
ATOM 618 C CA . GLN A 1 81 ? 4.818 -8.555 0.463 1.00 86.69 81 GLN A CA 1
ATOM 619 C C . GLN A 1 81 ? 3.629 -8.652 1.425 1.00 86.69 81 GLN A C 1
ATOM 621 O O . GLN A 1 81 ? 2.490 -8.662 0.978 1.00 86.69 81 GLN A O 1
ATOM 626 N N . GLN A 1 82 ? 3.871 -8.630 2.741 1.00 88.56 82 GLN A N 1
ATOM 627 C CA . GLN A 1 82 ? 2.795 -8.629 3.735 1.00 88.56 82 GLN A CA 1
ATOM 628 C C . GLN A 1 82 ? 2.007 -7.315 3.741 1.00 88.56 82 GLN A C 1
ATOM 630 O O . GLN A 1 82 ? 0.858 -7.295 4.154 1.00 88.56 82 GLN A O 1
ATOM 635 N N . LEU A 1 83 ? 2.600 -6.214 3.272 1.00 89.31 83 LEU A N 1
ATOM 636 C CA . LEU A 1 83 ? 1.957 -4.899 3.219 1.00 89.31 83 LEU A CA 1
ATOM 637 C C . LEU A 1 83 ? 1.115 -4.697 1.954 1.00 89.31 83 LEU A C 1
ATOM 639 O O . LEU A 1 83 ? 0.546 -3.618 1.787 1.00 89.31 83 LEU A O 1
ATOM 643 N N . PHE A 1 84 ? 1.041 -5.697 1.072 1.00 90.38 84 PHE A N 1
ATOM 644 C CA . PHE A 1 84 ? 0.062 -5.751 -0.008 1.00 90.38 84 PHE A CA 1
ATOM 645 C C . PHE A 1 84 ? -1.169 -6.483 0.503 1.00 90.38 84 PHE A C 1
ATOM 647 O O . PHE A 1 84 ? -1.118 -7.671 0.808 1.00 90.38 84 PHE A O 1
ATOM 654 N N . VAL A 1 85 ? -2.280 -5.766 0.589 1.00 90.62 85 VAL A N 1
ATOM 655 C CA . VAL A 1 85 ? -3.551 -6.312 1.068 1.00 90.62 85 VAL A CA 1
ATOM 656 C C . VAL A 1 85 ? -4.630 -6.080 0.025 1.00 90.62 85 VAL A C 1
ATOM 658 O O . VAL A 1 85 ? -4.554 -5.091 -0.701 1.00 90.62 85 VAL A O 1
ATOM 661 N N . PRO A 1 86 ? -5.640 -6.945 -0.096 1.00 91.25 86 PRO A N 1
ATOM 662 C CA . PRO A 1 86 ? -6.751 -6.675 -0.992 1.00 91.25 86 PRO A CA 1
ATOM 663 C C . PRO A 1 86 ? -7.510 -5.424 -0.541 1.00 91.25 86 PRO A C 1
ATOM 665 O O . PRO A 1 86 ? -7.713 -5.179 0.650 1.00 91.25 86 PRO A O 1
ATOM 668 N N . VAL A 1 87 ? -7.958 -4.617 -1.506 1.00 89.00 87 VAL A N 1
ATOM 669 C CA . VAL A 1 87 ? -8.691 -3.368 -1.229 1.00 89.00 87 VAL A CA 1
ATOM 670 C C . VAL A 1 87 ? -9.973 -3.635 -0.424 1.00 89.00 87 VAL A C 1
ATOM 672 O O . VAL A 1 87 ? -10.364 -2.804 0.397 1.00 89.00 87 VAL A O 1
ATOM 675 N N . ALA A 1 88 ? -10.585 -4.810 -0.591 1.00 88.44 88 ALA A N 1
ATOM 676 C CA . ALA A 1 88 ? -11.738 -5.251 0.192 1.00 88.44 88 ALA A CA 1
ATOM 677 C C . ALA A 1 88 ? -11.451 -5.313 1.708 1.00 88.44 88 ALA A C 1
ATOM 679 O O . ALA A 1 88 ? -12.313 -4.967 2.515 1.00 88.44 88 ALA A O 1
ATOM 680 N N . GLU A 1 89 ? -10.226 -5.677 2.100 1.00 89.06 89 GLU A N 1
ATOM 681 C CA . GLU A 1 89 ? -9.807 -5.849 3.499 1.00 89.06 89 GLU A CA 1
ATOM 682 C C . GLU A 1 89 ? -8.971 -4.672 4.021 1.00 89.06 89 GLU A C 1
ATOM 684 O O . GLU A 1 89 ? -8.498 -4.684 5.159 1.00 89.06 89 GLU A O 1
ATOM 689 N N . LEU A 1 90 ? -8.834 -3.603 3.228 1.00 90.12 90 LEU A N 1
ATOM 690 C CA . LEU A 1 90 ? -8.039 -2.416 3.553 1.00 90.12 90 LEU A CA 1
ATOM 691 C C . LEU A 1 90 ? -8.354 -1.888 4.964 1.00 90.12 90 LEU A C 1
ATOM 693 O O . LEU A 1 90 ? -7.455 -1.564 5.741 1.00 90.12 90 LEU A O 1
ATOM 697 N N . ARG A 1 91 ? -9.641 -1.793 5.322 1.00 90.50 91 ARG A N 1
ATOM 698 C CA . ARG A 1 91 ? -10.042 -1.245 6.627 1.00 90.50 91 ARG A CA 1
ATOM 699 C C . ARG A 1 91 ? -9.527 -2.082 7.794 1.00 90.50 91 ARG A C 1
ATOM 701 O O . ARG A 1 91 ? -9.168 -1.501 8.816 1.00 90.50 91 ARG A O 1
ATOM 708 N N . ASP A 1 92 ? -9.517 -3.403 7.658 1.00 91.69 92 ASP A N 1
ATOM 709 C CA . ASP A 1 92 ? -9.027 -4.295 8.708 1.00 91.69 92 ASP A CA 1
ATOM 710 C C . ASP A 1 92 ? -7.500 -4.263 8.766 1.00 91.69 92 ASP A C 1
ATOM 712 O O . ASP A 1 92 ? -6.914 -4.000 9.816 1.00 91.69 92 ASP A O 1
ATOM 716 N N . ALA A 1 93 ? -6.863 -4.329 7.599 1.00 91.06 93 ALA A N 1
ATOM 717 C CA . ALA A 1 93 ? -5.422 -4.225 7.466 1.00 91.06 93 ALA A CA 1
ATOM 718 C C . ALA A 1 93 ? -4.862 -2.906 8.036 1.00 91.06 93 ALA A C 1
ATOM 720 O O . ALA A 1 93 ? -3.831 -2.903 8.708 1.00 91.06 93 ALA A O 1
ATOM 721 N N . GLN A 1 94 ? -5.562 -1.776 7.861 1.00 90.44 94 GLN A N 1
ATOM 722 C CA . GLN A 1 94 ? -5.206 -0.506 8.508 1.00 90.44 94 GLN A CA 1
ATOM 723 C C . GLN A 1 94 ? -5.285 -0.589 10.037 1.00 90.44 94 GLN A C 1
ATOM 725 O O . GLN A 1 94 ? -4.403 -0.067 10.721 1.00 90.44 94 GLN A O 1
ATOM 730 N N . LYS A 1 95 ? -6.316 -1.232 10.599 1.00 92.56 95 LYS A N 1
ATOM 731 C CA . LYS A 1 95 ? -6.412 -1.425 12.055 1.00 92.56 95 LYS A CA 1
ATOM 732 C C . LYS A 1 95 ? -5.271 -2.296 12.559 1.00 92.56 95 LYS A C 1
ATOM 734 O O . LYS A 1 95 ? -4.642 -1.947 13.556 1.00 92.56 95 LYS A O 1
ATOM 739 N N . GLN A 1 96 ? -4.970 -3.382 11.855 1.00 91.19 96 GLN A N 1
ATOM 740 C CA . GLN A 1 96 ? -3.859 -4.266 12.180 1.00 91.19 96 GLN A CA 1
ATOM 741 C C . GLN A 1 96 ? -2.524 -3.521 12.122 1.00 91.19 96 GLN A C 1
ATOM 743 O O . GLN A 1 96 ? -1.773 -3.585 13.088 1.00 91.19 96 GLN A O 1
ATOM 748 N N . ILE A 1 97 ? -2.264 -2.724 11.080 1.00 90.38 97 ILE A N 1
ATOM 749 C CA . ILE A 1 97 ? -1.069 -1.870 10.986 1.00 90.38 97 ILE A CA 1
ATOM 750 C C . ILE A 1 97 ? -0.906 -0.944 12.193 1.00 90.38 97 ILE A C 1
ATOM 752 O O . ILE A 1 97 ? 0.214 -0.735 12.657 1.00 90.38 97 ILE A O 1
ATOM 756 N N . ASN A 1 98 ? -2.002 -0.382 12.703 1.00 88.50 98 ASN A N 1
ATOM 757 C CA . ASN A 1 98 ? -1.972 0.498 13.873 1.00 88.50 98 ASN A CA 1
ATOM 758 C C . ASN A 1 98 ? -1.927 -0.271 15.202 1.00 88.50 98 ASN A C 1
ATOM 760 O O . ASN A 1 98 ? -1.640 0.315 16.243 1.00 88.50 98 ASN A O 1
ATOM 764 N N . THR A 1 99 ? -2.196 -1.574 15.178 1.00 92.44 99 THR A N 1
ATOM 765 C CA . THR A 1 99 ? -2.165 -2.436 16.356 1.00 92.44 99 THR A CA 1
ATOM 766 C C . THR A 1 99 ? -0.755 -2.980 16.544 1.00 92.44 99 THR A C 1
ATOM 768 O O . THR A 1 99 ? -0.265 -3.782 15.747 1.00 92.44 99 THR A O 1
ATOM 771 N N . THR A 1 100 ? -0.092 -2.550 17.615 1.00 89.31 100 THR A N 1
ATOM 772 C CA . THR A 1 100 ? 1.252 -3.019 17.966 1.00 89.31 100 THR A CA 1
ATOM 773 C C . THR A 1 100 ? 1.278 -4.536 18.137 1.00 89.31 100 THR A C 1
ATOM 775 O O . THR A 1 100 ? 0.449 -5.097 18.850 1.00 89.31 100 THR A O 1
ATOM 778 N N . GLY A 1 101 ? 2.256 -5.194 17.509 1.00 87.25 101 GLY A N 1
ATOM 779 C CA . GLY A 1 101 ? 2.461 -6.642 17.629 1.00 87.25 101 GLY A CA 1
ATOM 780 C C . GLY A 1 101 ? 1.708 -7.495 16.605 1.00 87.25 101 GLY A C 1
ATOM 781 O O . GLY A 1 101 ? 1.817 -8.717 16.647 1.00 87.25 101 GLY A O 1
ATOM 782 N N . THR A 1 102 ? 0.977 -6.890 15.664 1.00 92.19 102 THR A N 1
ATOM 783 C CA . THR A 1 102 ? 0.450 -7.628 14.505 1.00 92.19 102 THR A CA 1
ATOM 784 C C . THR A 1 102 ? 1.531 -7.847 13.449 1.00 92.19 102 THR A C 1
ATOM 786 O O . THR A 1 102 ? 2.494 -7.082 13.358 1.00 92.19 102 THR A O 1
ATOM 789 N N . ALA A 1 103 ? 1.336 -8.846 12.584 1.00 88.25 103 ALA A N 1
ATOM 790 C CA . ALA A 1 103 ? 2.240 -9.107 11.464 1.00 88.25 103 ALA A CA 1
ATOM 791 C C . ALA A 1 103 ? 2.421 -7.874 10.557 1.00 88.25 103 ALA A C 1
ATOM 793 O O . ALA A 1 103 ? 3.545 -7.528 10.203 1.00 88.25 103 ALA A O 1
ATOM 794 N N . LEU A 1 104 ? 1.332 -7.159 10.247 1.00 89.62 104 LEU A N 1
ATOM 795 C CA . LEU A 1 104 ? 1.381 -5.953 9.415 1.00 89.62 104 LEU A CA 1
ATOM 796 C C . LEU A 1 104 ? 2.114 -4.793 10.098 1.00 89.62 104 LEU A C 1
ATOM 798 O O . LEU A 1 104 ? 2.876 -4.075 9.452 1.00 89.62 104 LEU A O 1
ATOM 802 N N . ASN A 1 105 ? 1.924 -4.617 11.407 1.00 91.88 105 ASN A N 1
ATOM 803 C CA . ASN A 1 105 ? 2.658 -3.617 12.176 1.00 91.88 105 ASN A CA 1
ATOM 804 C C . ASN A 1 105 ? 4.161 -3.937 12.225 1.00 91.88 105 ASN A C 1
ATOM 806 O O . ASN A 1 105 ? 4.980 -3.046 12.015 1.00 91.88 105 ASN A O 1
ATOM 810 N N . MET A 1 106 ? 4.532 -5.203 12.431 1.00 89.94 106 MET A N 1
ATOM 811 C CA . MET A 1 106 ? 5.932 -5.639 12.415 1.00 89.94 106 MET A CA 1
ATOM 812 C C . MET A 1 106 ? 6.577 -5.419 11.043 1.00 89.94 106 MET A C 1
ATOM 814 O O . MET A 1 106 ? 7.651 -4.825 10.971 1.00 89.94 106 MET A O 1
ATOM 818 N N . ALA A 1 107 ? 5.888 -5.800 9.963 1.00 88.81 107 ALA A N 1
ATOM 819 C CA . ALA A 1 107 ? 6.344 -5.559 8.596 1.00 88.81 107 ALA A CA 1
ATOM 820 C C . ALA A 1 107 ? 6.559 -4.062 8.315 1.00 88.81 107 ALA A C 1
ATOM 822 O O . ALA A 1 107 ? 7.566 -3.679 7.718 1.00 88.81 107 ALA A O 1
ATOM 823 N N . LEU A 1 108 ? 5.657 -3.197 8.797 1.00 89.81 108 LEU A N 1
ATOM 824 C CA . LEU A 1 108 ? 5.807 -1.744 8.704 1.00 89.81 108 LEU A CA 1
ATOM 825 C C . LEU A 1 108 ? 7.051 -1.250 9.458 1.00 89.81 108 LEU A C 1
ATOM 827 O O . LEU A 1 108 ? 7.807 -0.434 8.931 1.00 89.81 108 LEU A O 1
ATOM 831 N N . LEU A 1 109 ? 7.267 -1.723 10.688 1.00 88.56 109 LEU A N 1
ATOM 832 C CA . LEU A 1 109 ? 8.398 -1.320 11.528 1.00 88.56 109 LEU A CA 1
ATOM 833 C C . LEU A 1 109 ? 9.740 -1.747 10.929 1.00 88.56 109 LEU A C 1
ATOM 835 O O . LEU A 1 109 ? 10.690 -0.971 10.978 1.00 88.56 109 LEU A O 1
ATOM 839 N N . SER A 1 110 ? 9.808 -2.917 10.296 1.00 84.88 110 SER A N 1
ATOM 840 C CA . SER A 1 110 ? 11.014 -3.382 9.600 1.00 84.88 110 SER A CA 1
ATOM 841 C C . SER A 1 110 ? 1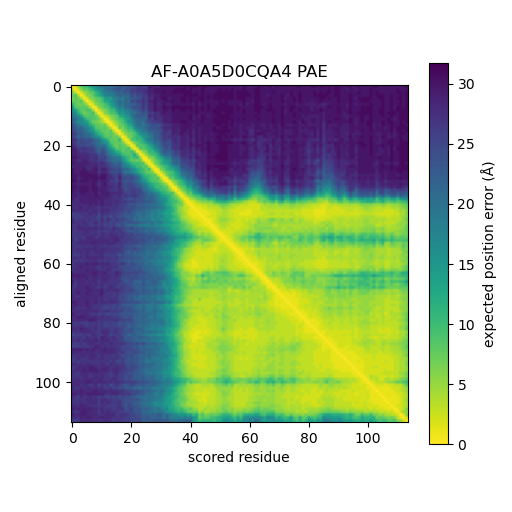1.401 -2.529 8.390 1.00 84.88 110 SER A C 1
ATOM 843 O O . SER A 1 110 ? 12.548 -2.576 7.958 1.00 84.88 110 SER A O 1
ATOM 845 N N . LEU A 1 111 ? 10.475 -1.719 7.871 1.00 82.19 111 LEU A N 1
ATOM 846 C CA . LEU A 1 111 ? 10.726 -0.746 6.804 1.00 82.19 111 LEU A CA 1
ATOM 847 C C . LEU A 1 111 ? 10.859 0.689 7.322 1.00 82.19 111 LEU A C 1
ATOM 849 O O . LEU A 1 111 ? 11.222 1.591 6.573 1.00 82.19 111 LEU A O 1
ATOM 853 N N . LYS A 1 112 ? 10.544 0.941 8.594 1.00 69.62 112 LYS A N 1
ATOM 854 C CA . LYS A 1 112 ? 10.585 2.274 9.198 1.00 69.62 112 LYS A CA 1
ATOM 855 C C . LYS A 1 112 ? 12.036 2.629 9.543 1.00 69.62 112 LYS A C 1
ATOM 857 O O . LYS A 1 112 ? 12.443 2.573 10.696 1.00 69.62 112 LYS A O 1
ATOM 862 N N . GLY A 1 113 ? 12.814 2.966 8.519 1.00 63.56 113 GLY A N 1
ATOM 863 C CA . GLY A 1 113 ? 14.239 3.302 8.631 1.00 63.56 113 GLY A CA 1
ATOM 864 C C . GLY A 1 113 ? 15.054 3.111 7.349 1.00 63.56 113 GLY A C 1
ATOM 865 O O . GLY A 1 113 ? 16.268 3.299 7.393 1.00 63.56 113 GLY A O 1
ATOM 866 N N . VAL A 1 114 ? 14.409 2.718 6.244 1.00 58.56 114 VAL A N 1
ATOM 867 C CA . VAL A 1 114 ? 15.034 2.527 4.925 1.00 58.56 114 VAL A CA 1
ATOM 868 C C . VAL A 1 114 ? 14.927 3.761 4.040 1.00 58.56 114 VAL A C 1
ATOM 870 O O . VAL A 1 114 ? 13.978 4.556 4.237 1.00 58.56 114 VAL A O 1
#

pLDDT: mean 73.16, std 19.07, range [34.16, 92.56]

Nearest PDB structures (foldseek):
  1x6b-assembly1_A  TM=4.032E-01  e=5.803E+00  Homo sapiens

Radius of gyration: 26.45 Å; Cα contacts (8 Å, |Δi|>4): 112; chains: 1; bounding box: 58×67×38 Å

Secondary structure (DSSP, 8-state):
-----------------------------------S----EEEE-S--EEETTEEEPTTEEEETSS-GGGHHHHHH-GGGGGGEEEGGGHHHHHHHHHSTTSHHHHHHHHHTT-

Foldseek 3Di:
DDDDDDDDDDDDDDDDDDDDDDDDDDDDDDDDPDDPPQFFKWFAQAPWDDDPNDTDHHRDIDGNDDDPVCVVVCVVQVLSNVRTDTPVCVVVLVVQCVDPPHSNVVSRVVVVPD

Organism: NCBI:txid862114

Sequence (114 aa):
MATRKDEAKSDAPETGAQEIKAAATPDLTPEEPVAPAEREQLIYIGPSLRDNGLALRTNQIFIGGHPGFYKALYDKYPMIQQLFVPVAELRDAQKQINTTGTALNMALLSLKGV

Mean predicted aligned error: 15.45 Å